Protein AF-A0A5K8AKV8-F1 (afdb_monomer_lite)

Radius of gyration: 11.15 Å; chains: 1; bounding box: 30×19×27 Å

Organism: NCBI:txid2752305

pLDDT: mean 95.18, std 5.03, range [63.03, 98.0]

Secondary structure (DSSP, 8-state):
--HHHHHHHHHTTS-TTPPEE--SSHHHHHHHHHS---STT-EES-TTT----

Structure (mmCIF, N/CA/C/O backbone):
data_AF-A0A5K8AKV8-F1
#
_entry.id   AF-A0A5K8AKV8-F1
#
loop_
_atom_site.group_PDB
_atom_site.id
_atom_site.type_symbol
_atom_site.label_atom_id
_atom_site.label_alt_id
_atom_site.label_comp_id
_atom_site.label_asym_id
_atom_site.label_entity_id
_atom_site.label_seq_id
_atom_site.pdbx_PDB_ins_code
_atom_site.Cartn_x
_atom_site.Cartn_y
_atom_site.Cartn_z
_atom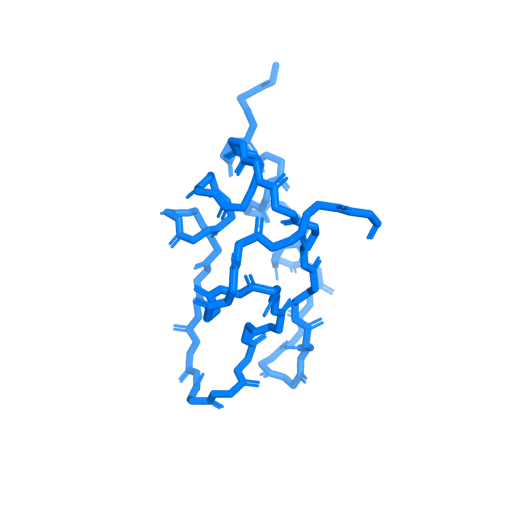_site.occupancy
_atom_site.B_iso_or_equiv
_atom_site.auth_seq_id
_atom_site.auth_comp_id
_atom_site.auth_asym_id
_atom_site.auth_atom_id
_atom_site.pdbx_PDB_model_num
ATOM 1 N N . MET A 1 1 ? -9.174 8.103 -17.951 1.00 63.03 1 MET A N 1
ATOM 2 C CA . MET A 1 1 ? -9.408 7.808 -16.519 1.00 63.03 1 MET A CA 1
ATOM 3 C C . MET A 1 1 ? -8.071 7.919 -15.797 1.00 63.03 1 MET A C 1
ATOM 5 O O . MET A 1 1 ? -7.111 7.352 -16.295 1.00 63.03 1 MET A O 1
ATOM 9 N N . SER A 1 2 ? -7.961 8.701 -14.716 1.00 90.94 2 SER A N 1
ATOM 10 C CA . SER A 1 2 ? -6.702 8.806 -13.953 1.00 90.94 2 SER A CA 1
ATOM 11 C C . SER A 1 2 ? -6.442 7.514 -13.169 1.00 90.94 2 SER A C 1
ATOM 13 O O . SER A 1 2 ? -7.381 6.962 -12.595 1.00 90.94 2 SER A O 1
ATOM 15 N N . LEU A 1 3 ? -5.182 7.068 -13.100 1.00 92.81 3 LEU A N 1
ATOM 16 C CA . LEU A 1 3 ? -4.749 5.909 -12.301 1.00 92.81 3 LEU A CA 1
ATOM 17 C C . LEU A 1 3 ? -5.176 6.025 -10.830 1.00 92.81 3 LEU A C 1
ATOM 19 O O . LEU A 1 3 ? -5.575 5.043 -10.214 1.00 92.81 3 LEU A O 1
ATOM 23 N N . PHE A 1 4 ? -5.182 7.240 -10.283 1.00 96.12 4 PHE A N 1
ATOM 24 C CA . PHE A 1 4 ? -5.543 7.471 -8.883 1.00 96.12 4 PHE A CA 1
ATOM 25 C C . PHE A 1 4 ? -7.049 7.291 -8.672 1.00 96.12 4 PHE A C 1
ATOM 27 O O . PHE A 1 4 ? -7.481 6.799 -7.634 1.00 96.12 4 PHE A O 1
ATOM 34 N N . ASN A 1 5 ? -7.855 7.651 -9.676 1.00 97.31 5 ASN A N 1
ATOM 35 C CA . ASN A 1 5 ? -9.297 7.424 -9.630 1.00 97.31 5 ASN A CA 1
ATOM 36 C C . ASN A 1 5 ? -9.630 5.938 -9.758 1.00 97.31 5 ASN A C 1
ATOM 38 O O . ASN A 1 5 ? -10.548 5.491 -9.082 1.00 97.31 5 ASN A O 1
ATOM 42 N N . LEU A 1 6 ? -8.866 5.172 -10.547 1.00 97.06 6 LEU A N 1
ATOM 43 C CA . LEU A 1 6 ? -9.016 3.716 -10.602 1.00 97.06 6 LEU A CA 1
ATOM 44 C C .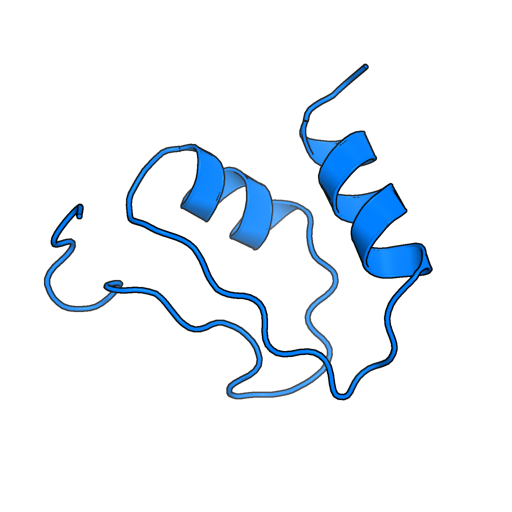 LEU A 1 6 ? -8.774 3.088 -9.220 1.00 97.06 6 LEU A C 1
ATOM 46 O O . LEU A 1 6 ? -9.617 2.341 -8.736 1.00 97.06 6 LEU A O 1
ATOM 50 N N . ILE A 1 7 ? -7.671 3.445 -8.553 1.00 98.00 7 ILE A N 1
ATOM 51 C CA . ILE A 1 7 ? -7.342 2.932 -7.211 1.00 98.00 7 ILE A CA 1
ATOM 52 C C . ILE A 1 7 ? -8.441 3.283 -6.197 1.00 98.00 7 ILE A C 1
ATOM 54 O O . ILE A 1 7 ? -8.865 2.425 -5.427 1.00 98.00 7 ILE A O 1
ATOM 58 N N . ARG A 1 8 ? -8.956 4.519 -6.220 1.00 97.56 8 ARG A N 1
ATOM 59 C CA . ARG A 1 8 ? -10.046 4.948 -5.325 1.00 97.56 8 ARG A CA 1
ATOM 60 C C . ARG A 1 8 ? -11.370 4.243 -5.601 1.00 97.56 8 ARG A C 1
ATOM 62 O O . ARG A 1 8 ? -12.096 3.946 -4.660 1.00 97.56 8 ARG A O 1
ATOM 69 N N . GLN A 1 9 ? -11.688 3.973 -6.866 1.00 97.69 9 GLN A N 1
ATOM 70 C CA . GLN A 1 9 ? -12.881 3.207 -7.226 1.00 97.69 9 GLN A CA 1
ATOM 71 C C . GLN A 1 9 ? -12.787 1.765 -6.729 1.00 97.69 9 GLN A C 1
ATOM 73 O O . GLN A 1 9 ? -13.759 1.265 -6.176 1.00 97.69 9 GLN A O 1
ATOM 78 N N . VAL A 1 10 ? -11.616 1.130 -6.852 1.00 96.81 10 VAL A N 1
ATOM 79 C CA . VAL A 1 10 ? -11.374 -0.197 -6.264 1.00 96.81 10 VAL A CA 1
ATOM 80 C C . VAL A 1 10 ? -11.504 -0.143 -4.741 1.00 96.81 10 VAL A C 1
ATOM 82 O O . VAL A 1 10 ? -12.197 -0.978 -4.169 1.00 96.81 10 VAL A O 1
ATOM 85 N N . ALA A 1 11 ? -10.909 0.859 -4.084 1.00 97.19 11 ALA A N 1
ATOM 86 C CA . ALA A 1 11 ? -11.006 1.027 -2.633 1.00 97.19 11 ALA A CA 1
ATOM 87 C C . ALA A 1 11 ? -12.460 1.167 -2.149 1.00 97.19 11 ALA A C 1
ATOM 89 O O . ALA A 1 11 ? -12.819 0.589 -1.131 1.00 97.19 11 ALA A O 1
ATOM 90 N N . ALA A 1 12 ? -13.318 1.863 -2.903 1.00 97.50 12 ALA A N 1
ATOM 91 C CA . ALA A 1 12 ? -14.739 2.013 -2.577 1.00 97.50 12 ALA A CA 1
ATOM 92 C C . ALA A 1 12 ? -15.541 0.697 -2.648 1.00 97.50 12 ALA A C 1
ATOM 94 O O . ALA A 1 12 ? -16.656 0.635 -2.134 1.00 97.50 12 ALA A O 1
ATOM 95 N N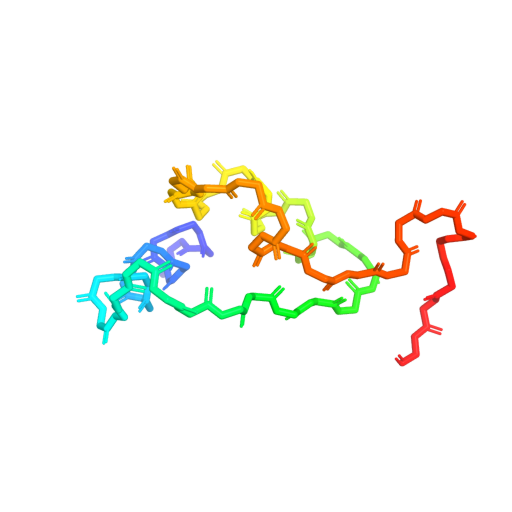 . CYS A 1 13 ? -14.998 -0.347 -3.280 1.00 97.81 13 CYS A N 1
ATOM 96 C CA . CYS A 1 13 ? -15.604 -1.678 -3.338 1.00 97.81 13 CYS A CA 1
ATOM 97 C C . CYS A 1 13 ? -15.122 -2.615 -2.216 1.00 97.81 13 CYS A C 1
ATOM 99 O O . CYS A 1 13 ? -15.598 -3.748 -2.135 1.00 97.81 13 CYS A O 1
ATOM 101 N N . LEU A 1 14 ? -14.169 -2.182 -1.388 1.00 96.88 14 LEU A N 1
ATOM 102 C CA . LEU A 1 14 ? -13.531 -2.989 -0.350 1.00 96.88 14 LEU A CA 1
ATOM 103 C C . LEU A 1 14 ? -13.901 -2.476 1.047 1.00 96.88 14 LEU A C 1
ATOM 105 O O . LEU A 1 14 ? -14.317 -1.333 1.221 1.00 96.88 14 LEU A O 1
ATOM 109 N N . ASN A 1 15 ? -13.744 -3.336 2.050 1.00 94.50 15 ASN A N 1
ATOM 110 C CA . ASN A 1 15 ? -13.835 -2.957 3.459 1.00 94.50 15 ASN A CA 1
ATOM 111 C C . ASN A 1 15 ? -12.429 -2.759 4.063 1.00 94.50 15 ASN A C 1
ATOM 113 O O . ASN A 1 15 ? -11.414 -3.047 3.423 1.00 94.50 15 ASN A O 1
ATOM 117 N N . ASP A 1 16 ? -12.369 -2.306 5.317 1.00 92.19 16 ASP A N 1
ATOM 118 C CA . ASP A 1 16 ? -11.109 -2.037 6.030 1.00 92.19 16 ASP A CA 1
ATOM 119 C C . ASP A 1 16 ? -10.240 -3.289 6.270 1.00 92.19 16 ASP A C 1
ATOM 121 O O . ASP A 1 16 ? -9.053 -3.184 6.587 1.00 92.19 16 ASP A O 1
ATOM 125 N N . GLU A 1 17 ? -10.786 -4.490 6.068 1.00 95.25 17 GLU A N 1
ATOM 126 C CA . GLU A 1 17 ? -10.054 -5.748 6.231 1.00 95.25 17 GLU A CA 1
ATOM 127 C C . GLU A 1 17 ? -9.191 -6.103 5.014 1.00 95.25 17 GLU A C 1
ATOM 129 O O . GLU A 1 17 ? -8.283 -6.930 5.130 1.00 95.25 17 GLU A O 1
ATOM 134 N N . ALA A 1 18 ? -9.405 -5.460 3.862 1.00 96.81 18 ALA A N 1
ATOM 135 C CA . ALA A 1 18 ? -8.679 -5.772 2.636 1.00 96.81 18 ALA A CA 1
ATOM 136 C C . ALA A 1 18 ? -7.159 -5.584 2.780 1.00 96.81 18 ALA A C 1
ATOM 138 O O . ALA A 1 18 ? -6.689 -4.559 3.274 1.00 96.81 18 ALA A O 1
ATOM 139 N N . VAL A 1 19 ? -6.396 -6.566 2.293 1.00 97.88 19 VAL A N 1
ATOM 140 C CA . VAL A 1 19 ? -4.936 -6.488 2.154 1.00 97.88 19 VAL A CA 1
ATOM 141 C C . VAL A 1 19 ? -4.606 -6.096 0.723 1.00 97.88 19 VAL A C 1
ATOM 143 O O . VAL A 1 19 ? -5.018 -6.765 -0.225 1.00 97.88 19 VAL A O 1
ATOM 146 N N . ILE A 1 20 ? -3.852 -5.014 0.573 1.00 97.88 20 ILE A N 1
ATOM 147 C CA . ILE A 1 20 ? -3.448 -4.479 -0.721 1.00 97.88 20 ILE A CA 1
ATOM 148 C C . ILE A 1 20 ? -2.047 -4.974 -1.030 1.00 97.88 20 ILE A C 1
ATOM 150 O O . ILE A 1 20 ? -1.114 -4.744 -0.261 1.00 97.88 20 ILE A O 1
ATOM 154 N N . VAL A 1 21 ? -1.914 -5.666 -2.157 1.00 97.62 21 VAL A N 1
ATOM 155 C CA . VAL A 1 21 ? -0.655 -6.257 -2.604 1.00 97.62 21 VAL A CA 1
ATOM 156 C C . VAL A 1 21 ? -0.215 -5.565 -3.881 1.00 97.62 21 VAL A C 1
ATOM 158 O O . VAL A 1 21 ? -1.009 -5.421 -4.812 1.00 97.62 21 VAL A O 1
ATOM 161 N N . THR A 1 22 ? 1.046 -5.147 -3.934 1.00 97.25 22 THR A N 1
ATOM 162 C CA . THR A 1 22 ? 1.653 -4.627 -5.162 1.00 97.25 22 THR A CA 1
ATOM 163 C C . THR A 1 22 ? 3.012 -5.263 -5.393 1.00 97.25 22 THR A C 1
ATOM 165 O O . THR A 1 22 ? 3.776 -5.490 -4.450 1.00 97.25 22 THR A O 1
ATOM 168 N N . ASP A 1 23 ? 3.343 -5.445 -6.665 1.00 97.25 23 ASP A N 1
ATOM 169 C CA . ASP A 1 23 ? 4.727 -5.596 -7.105 1.00 97.25 23 ASP A CA 1
ATOM 170 C C . ASP A 1 23 ? 5.486 -4.262 -6.886 1.00 97.25 23 ASP A C 1
ATOM 172 O O . ASP A 1 23 ? 4.947 -3.296 -6.319 1.00 97.25 23 ASP A O 1
ATOM 176 N N . VAL A 1 24 ? 6.755 -4.208 -7.278 1.00 97.44 24 VAL A N 1
ATOM 177 C CA . VAL A 1 24 ? 7.621 -3.035 -7.172 1.00 97.44 24 VAL A CA 1
ATOM 178 C C . VAL A 1 24 ? 7.572 -2.237 -8.468 1.00 97.44 24 VAL A C 1
ATOM 180 O O . VAL A 1 24 ? 7.817 -2.745 -9.558 1.00 97.44 24 VAL A O 1
ATOM 183 N N . GLY A 1 25 ? 7.276 -0.943 -8.364 1.00 95.75 25 GLY A N 1
ATOM 184 C CA . GLY A 1 25 ? 7.269 -0.041 -9.514 1.00 95.75 25 GLY A CA 1
ATOM 185 C C . GLY A 1 25 ? 6.433 1.211 -9.290 1.00 95.75 25 GLY A C 1
ATOM 186 O O . GLY A 1 25 ? 5.964 1.488 -8.192 1.00 95.75 25 GLY A O 1
ATOM 187 N N . GLN A 1 26 ? 6.194 1.989 -10.348 1.00 96.25 26 GLN A N 1
ATOM 188 C CA . GLN A 1 26 ? 5.410 3.225 -10.212 1.00 96.25 26 GLN A CA 1
ATOM 189 C C . GLN A 1 26 ? 3.985 2.966 -9.695 1.00 96.25 26 GLN A C 1
ATOM 191 O O . GLN A 1 26 ? 3.447 3.770 -8.941 1.00 96.25 26 GLN A O 1
ATOM 196 N N . HIS A 1 27 ? 3.397 1.815 -10.031 1.00 95.44 27 HIS A N 1
ATOM 197 C CA . HIS A 1 27 ? 2.083 1.414 -9.533 1.00 95.44 27 HIS A CA 1
ATOM 198 C C . HIS A 1 27 ? 2.056 1.205 -8.009 1.00 95.44 27 HIS A C 1
ATOM 200 O O . HIS A 1 27 ? 1.044 1.524 -7.384 1.00 95.44 27 HIS A O 1
ATOM 206 N N . GLN A 1 28 ? 3.163 0.767 -7.397 1.00 97.44 28 GLN A N 1
ATOM 207 C CA . GLN A 1 28 ? 3.334 0.738 -5.940 1.00 97.44 28 GLN A CA 1
ATOM 208 C C . GLN A 1 28 ? 3.241 2.155 -5.365 1.00 97.44 28 GLN A C 1
ATOM 210 O O . GLN A 1 28 ? 2.497 2.391 -4.416 1.00 97.44 28 GLN A O 1
ATOM 215 N N . MET A 1 29 ? 3.947 3.118 -5.970 1.00 96.81 29 MET A N 1
ATOM 216 C CA . MET A 1 29 ? 3.924 4.517 -5.526 1.00 96.81 29 MET A CA 1
ATOM 217 C C . MET A 1 29 ? 2.536 5.139 -5.680 1.00 96.81 29 MET A C 1
ATOM 219 O O . MET A 1 29 ? 2.048 5.791 -4.760 1.00 96.81 29 MET A O 1
ATOM 223 N N . TRP A 1 30 ? 1.870 4.916 -6.813 1.00 97.44 30 TRP A N 1
ATOM 224 C CA . TRP A 1 30 ? 0.512 5.416 -7.036 1.00 97.44 30 TRP A CA 1
ATOM 225 C C . TRP A 1 30 ? -0.478 4.812 -6.038 1.00 97.44 30 TRP A C 1
ATOM 227 O O . TRP A 1 30 ? -1.318 5.532 -5.506 1.00 97.44 30 TRP A O 1
ATOM 237 N N . THR A 1 31 ? -0.350 3.517 -5.737 1.00 97.62 31 THR A N 1
ATOM 238 C CA . THR A 1 31 ? -1.171 2.835 -4.724 1.00 97.62 31 THR A CA 1
ATOM 239 C C . THR A 1 31 ? -0.927 3.426 -3.340 1.00 97.62 31 THR A C 1
ATOM 241 O O . THR A 1 31 ? -1.887 3.790 -2.667 1.00 97.62 31 THR A O 1
ATOM 244 N N . ALA A 1 32 ? 0.338 3.628 -2.959 1.00 96.06 32 ALA A N 1
ATOM 245 C CA . ALA A 1 32 ? 0.715 4.269 -1.700 1.00 96.06 32 ALA A CA 1
ATOM 246 C C . ALA A 1 32 ? 0.176 5.709 -1.569 1.00 96.06 32 ALA A C 1
ATOM 248 O O . ALA A 1 32 ? -0.149 6.146 -0.470 1.00 96.06 32 ALA A O 1
ATOM 249 N N . GLN A 1 33 ? 0.067 6.444 -2.681 1.00 96.69 33 GLN A N 1
ATOM 250 C CA . GLN A 1 33 ? -0.430 7.825 -2.708 1.00 96.69 33 GLN A CA 1
ATOM 251 C C . GLN A 1 33 ? -1.961 7.937 -2.771 1.00 96.69 33 GLN A C 1
ATOM 253 O O . GLN A 1 33 ? -2.513 8.953 -2.346 1.00 96.69 33 GLN A O 1
ATOM 258 N N . ALA A 1 34 ? -2.652 6.951 -3.350 1.00 97.69 34 ALA A N 1
ATOM 259 C CA . ALA A 1 34 ? -4.079 7.054 -3.664 1.00 97.69 34 ALA A CA 1
ATOM 260 C C . ALA A 1 34 ? -4.991 6.174 -2.797 1.00 97.69 34 ALA A C 1
ATOM 262 O O . ALA A 1 34 ? -6.148 6.557 -2.601 1.00 97.69 34 ALA A O 1
ATOM 263 N N . TYR A 1 35 ? -4.518 5.018 -2.315 1.00 98.00 35 TYR A N 1
ATOM 264 C CA . TYR A 1 35 ? -5.335 4.101 -1.517 1.00 98.00 35 TYR A CA 1
ATOM 265 C C . TYR A 1 35 ? -5.500 4.629 -0.075 1.00 98.00 35 TYR A C 1
ATOM 267 O O . TYR A 1 35 ? -4.506 5.001 0.552 1.00 98.00 35 TYR A O 1
ATOM 275 N N . PRO A 1 36 ? -6.727 4.680 0.477 1.00 96.69 36 PRO A N 1
ATOM 276 C CA . PRO A 1 36 ? -6.991 5.230 1.806 1.00 96.69 36 PRO A CA 1
ATOM 277 C C . PRO A 1 36 ? -6.704 4.196 2.908 1.00 96.69 36 PRO A C 1
ATOM 279 O O . PRO A 1 36 ? -7.622 3.631 3.493 1.00 96.69 36 PRO A O 1
ATOM 282 N N . PHE A 1 37 ? -5.428 3.923 3.185 1.00 96.81 37 PHE A N 1
ATOM 283 C CA . PHE A 1 37 ? -5.045 2.989 4.250 1.00 96.81 37 PHE A CA 1
ATOM 284 C C . PHE A 1 37 ? -5.557 3.463 5.618 1.00 96.81 37 PHE A C 1
ATOM 286 O O . PHE A 1 37 ? -5.297 4.600 6.018 1.00 96.81 37 PHE A O 1
ATOM 293 N N . SER A 1 38 ? -6.255 2.584 6.338 1.00 95.69 38 SER A N 1
ATOM 294 C CA . SER A 1 38 ? -6.908 2.889 7.619 1.00 95.69 38 SER A CA 1
ATOM 295 C C . SER A 1 38 ? -6.305 2.127 8.804 1.00 95.69 38 SER A C 1
ATOM 297 O O . SER A 1 38 ? -6.554 2.492 9.954 1.00 95.69 38 SER A O 1
ATOM 299 N N . ARG A 1 39 ? -5.461 1.112 8.554 1.00 95.44 39 ARG A N 1
ATOM 300 C CA . ARG A 1 39 ? -4.811 0.315 9.607 1.00 95.44 39 ARG A CA 1
ATOM 301 C C . ARG A 1 39 ? -3.364 -0.090 9.282 1.00 95.44 39 ARG A C 1
ATOM 303 O O . ARG A 1 39 ? -3.002 -0.225 8.111 1.00 95.44 39 ARG A O 1
ATOM 310 N N . PRO A 1 40 ? -2.524 -0.353 10.304 1.00 95.69 40 PRO A N 1
ATOM 311 C CA . PRO A 1 40 ? -1.208 -0.954 10.103 1.00 95.69 40 PRO A CA 1
ATOM 312 C C . PRO A 1 40 ? -1.288 -2.317 9.395 1.00 95.69 40 PRO A C 1
ATOM 314 O O . PRO A 1 40 ? -2.239 -3.078 9.581 1.00 95.69 40 PRO A O 1
ATOM 317 N N . GLY A 1 41 ? -0.269 -2.638 8.592 1.00 94.81 41 GLY A N 1
ATOM 318 C CA . GLY A 1 41 ? -0.150 -3.941 7.921 1.00 94.81 41 GLY A CA 1
ATOM 319 C C . GLY A 1 41 ? -1.124 -4.170 6.758 1.00 94.81 41 GLY A C 1
ATOM 320 O O . GLY A 1 41 ? -1.312 -5.306 6.339 1.00 94.81 41 GLY A O 1
ATOM 321 N N . GLN A 1 42 ? -1.762 -3.118 6.244 1.00 96.50 42 GLN A N 1
ATOM 322 C CA . GLN A 1 42 ? -2.727 -3.220 5.144 1.00 96.50 42 GLN A CA 1
ATOM 323 C C . GLN A 1 42 ? -2.069 -3.238 3.748 1.00 96.50 42 GLN A C 1
ATOM 325 O O . GLN A 1 42 ? -2.708 -3.632 2.777 1.00 96.50 42 GLN A O 1
ATOM 330 N N . LEU A 1 43 ? -0.796 -2.840 3.645 1.00 97.06 43 LEU A N 1
ATOM 331 C CA . LEU A 1 43 ? -0.007 -2.849 2.410 1.00 97.06 43 LEU A CA 1
ATOM 332 C C . LEU A 1 43 ? 1.097 -3.909 2.486 1.00 97.06 43 LEU A C 1
ATOM 334 O O . LEU A 1 43 ? 1.960 -3.837 3.363 1.00 97.06 43 LEU A O 1
ATOM 338 N N . LEU A 1 44 ? 1.093 -4.848 1.539 1.00 97.31 44 LEU A N 1
ATOM 339 C CA . LEU A 1 44 ? 2.124 -5.867 1.364 1.00 97.31 44 LEU A CA 1
ATOM 340 C C . LEU A 1 44 ? 2.836 -5.667 0.021 1.00 97.31 44 LEU A C 1
ATOM 342 O O . LEU A 1 44 ? 2.221 -5.685 -1.041 1.00 97.31 44 LEU A O 1
ATOM 346 N N . THR A 1 45 ? 4.150 -5.478 0.064 1.00 96.38 45 THR A N 1
ATOM 347 C CA . THR A 1 45 ? 4.992 -5.318 -1.126 1.00 96.38 45 THR A CA 1
ATOM 348 C C . THR A 1 45 ? 6.442 -5.641 -0.774 1.00 96.38 45 THR A C 1
ATOM 350 O O . THR A 1 45 ? 6.805 -5.677 0.407 1.00 96.38 45 THR A O 1
ATOM 353 N N . SER A 1 46 ? 7.297 -5.836 -1.775 1.00 95.62 46 SER A N 1
ATOM 354 C CA . SER A 1 46 ? 8.740 -6.042 -1.598 1.00 95.62 46 SER A CA 1
ATOM 355 C C . SER 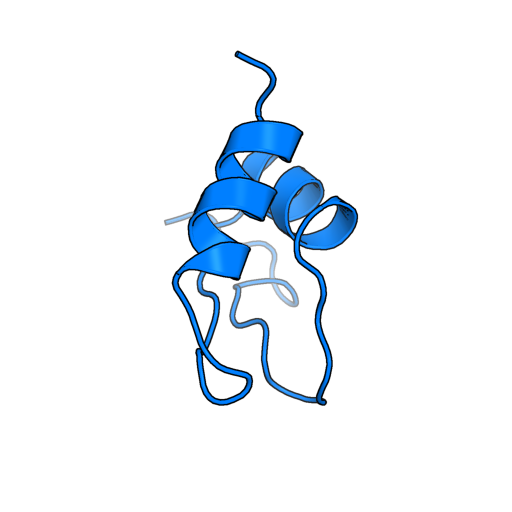A 1 46 ? 9.466 -4.719 -1.283 1.00 95.62 46 SER A C 1
ATOM 357 O O . SER A 1 46 ? 10.460 -4.363 -1.903 1.00 95.62 46 SER A O 1
ATOM 359 N N . GLY A 1 47 ? 8.965 -3.941 -0.316 1.00 89.75 47 GLY A N 1
ATOM 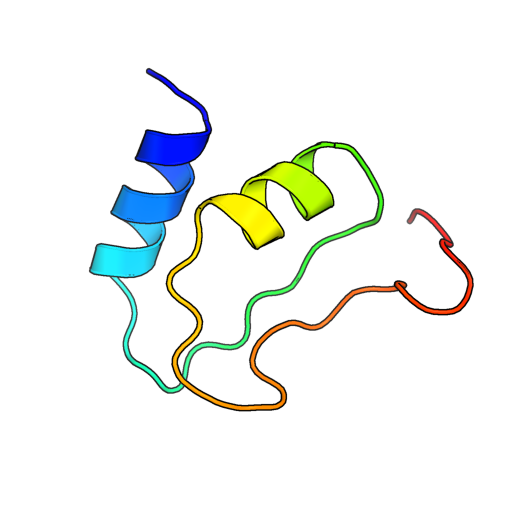360 C CA . GLY A 1 47 ? 9.460 -2.588 -0.025 1.00 89.75 47 GLY A CA 1
ATOM 361 C C . GLY A 1 47 ? 10.846 -2.536 0.627 1.00 89.75 47 GLY A C 1
ATOM 362 O O . GLY A 1 47 ? 11.520 -1.518 0.529 1.00 89.75 47 GLY A O 1
ATOM 363 N N . GLY A 1 48 ? 11.276 -3.620 1.283 1.00 90.38 48 GLY A N 1
ATOM 364 C CA . GLY A 1 48 ? 12.581 -3.688 1.948 1.00 90.38 48 GLY A CA 1
ATOM 365 C C . GLY A 1 48 ? 13.745 -3.871 0.972 1.00 90.38 48 GLY A C 1
ATOM 366 O O . GLY A 1 48 ? 14.686 -3.086 0.984 1.00 90.38 48 GLY A O 1
ATOM 367 N N . LEU A 1 49 ? 13.676 -4.904 0.125 1.00 91.25 49 LEU A N 1
ATOM 368 C CA . LEU A 1 49 ? 14.707 -5.189 -0.881 1.00 91.25 49 LEU A CA 1
ATOM 369 C C . LEU A 1 49 ? 14.440 -4.499 -2.225 1.00 91.25 49 LEU A C 1
ATOM 371 O O . LEU A 1 49 ? 15.365 -4.344 -3.016 1.00 91.25 49 LEU A O 1
ATOM 375 N N . GLY A 1 50 ? 13.198 -4.090 -2.494 1.00 92.31 50 GLY A N 1
ATOM 376 C CA . GLY A 1 50 ? 12.813 -3.499 -3.776 1.00 92.31 50 GLY A CA 1
ATOM 377 C C . GLY A 1 50 ? 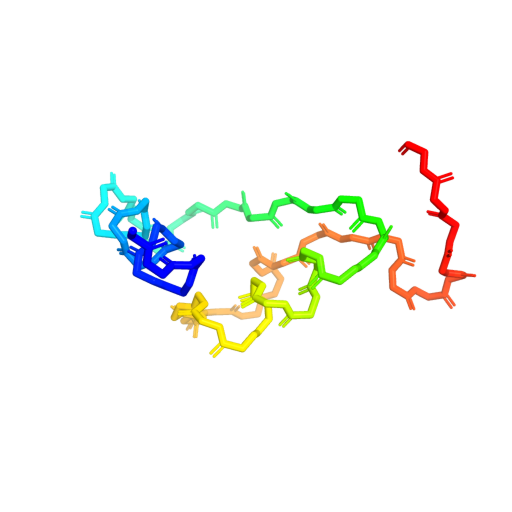12.816 -4.502 -4.931 1.00 92.31 50 GLY A C 1
ATOM 378 O O . GLY A 1 50 ? 12.962 -4.098 -6.081 1.00 92.31 50 GLY A O 1
ATOM 379 N N . THR A 1 51 ? 12.692 -5.803 -4.650 1.00 94.19 51 THR A N 1
ATOM 380 C CA . THR A 1 51 ? 12.725 -6.838 -5.692 1.00 94.19 51 THR A CA 1
ATOM 381 C C . THR A 1 51 ? 11.409 -6.865 -6.462 1.00 94.19 51 THR A C 1
ATOM 383 O O . THR A 1 51 ? 10.366 -7.094 -5.856 1.00 94.19 51 THR A O 1
ATOM 386 N N . MET A 1 52 ? 11.488 -6.660 -7.777 1.00 94.81 52 MET A N 1
ATOM 387 C CA . MET A 1 52 ? 10.376 -6.752 -8.730 1.00 94.81 52 MET A CA 1
ATOM 388 C C . MET A 1 52 ? 10.170 -8.205 -9.189 1.00 94.81 52 MET A C 1
ATOM 390 O O . MET A 1 52 ? 11.169 -8.890 -9.446 1.00 94.81 52 MET A O 1
ATOM 394 N N . GLY A 1 53 ? 8.918 -8.660 -9.307 1.00 87.62 53 GLY A N 1
ATOM 395 C CA . GLY A 1 53 ? 8.568 -10.017 -9.755 1.00 87.62 53 GLY A CA 1
ATOM 396 C C . GLY A 1 53 ? 7.157 -10.467 -9.397 1.00 87.62 53 GLY A C 1
ATOM 397 O O . GLY A 1 53 ? 6.778 -10.328 -8.212 1.00 87.62 53 GLY A O 1
#

Foldseek 3Di:
DDLLVVLVVVLVVDDLPAAAEDFADVNLVSNVVRHPNDDPRSYDYPVPVSDGD

Sequence (53 aa):
MSLFNLIRQVAACLNDEAVIVTDVGQHQMWTAQAYPFSRPGQLLTSGGLGTMG

InterPro domains:
  IPR011766 Thiamine pyrophosphate enzyme, TPP-binding [PF02775] (23-53)
  IPR029061 Thiamin diphosphate-binding fold [SSF52518] (2-53)
  IPR045229 Thiamine pyrophosphate enzyme [PTHR18968] (6-53)